Protein AF-B1FXR0-F1 (afdb_monomer_lite)

Organism: Paraburkholderia graminis (strain ATCC 700544 / DSM 17151 / LMG 18924 / NCIMB 13744 / C4D1M) (NCBI:txid396598)

pLDDT: mean 83.54, std 17.0, range [34.94, 96.44]

Foldseek 3Di:
DQPPDDQDPPPPDVVVLLVLLVVLLVLLVCLLVVVDFLQRSLVSNQVSCVNRVVCPPPLNVLSVVLNVVCVPACPDPNVVVDDPVVNVVSVVVSVVSSVVCSVVNNVSSVVSNSNSVVSDDPDPPPPPPPPDPVNVVVVVVPPPDDD

Radius of gyration: 23.16 Å; chains: 1; bounding box: 59×50×71 Å

Secondary structure (DSSP, 8-state):
----PPPPTT---HHHHHHHHHHHHHHHHHHHTTSS-HHHHHHHHHHHHHHHT-TTSHHHHHHHHHHHHTTTS--GGGGGGS-HHHHHHHHHHHHHHHHHHHHHHHHHHHHHHHHTGGGSPPPTT-------HHHHHHHHTTS----

Sequence (147 aa):
MHKKMKIPPGVTNEELWRKHCRKIRARALDLLEGRLGVIEAARAMLQLAYWTKVEGEPEFLLFRAIASATDDLPVGSVRAYWAADALEREDVRIDAAEKLWNEKAVAAAEKLVERYQWTVPPQPGSQRPKLTCDMQAMLESSHEDDV

Structure (mmCIF, N/CA/C/O backbone):
data_AF-B1FXR0-F1
#
_entry.id   AF-B1FXR0-F1
#
loop_
_atom_site.group_PDB
_atom_site.id
_atom_site.type_symbol
_atom_site.label_atom_id
_atom_site.label_alt_id
_atom_site.label_comp_id
_atom_site.label_asym_id
_atom_site.label_entity_id
_atom_site.label_seq_id
_atom_site.pdbx_PDB_ins_code
_atom_site.Cartn_x
_atom_site.Cartn_y
_atom_site.Cartn_z
_atom_site.occupancy
_atom_site.B_iso_or_equiv
_atom_site.auth_seq_id
_atom_site.auth_comp_id
_atom_site.auth_asym_id
_atom_site.auth_atom_id
_atom_site.pdbx_PDB_model_num
ATOM 1 N N . MET A 1 1 ? -10.841 -2.642 21.990 1.00 34.94 1 MET A N 1
ATOM 2 C CA . MET A 1 1 ? -11.612 -1.375 22.041 1.00 34.94 1 MET A CA 1
ATOM 3 C C . MET A 1 1 ? -11.758 -0.838 20.622 1.00 34.94 1 MET A C 1
ATOM 5 O O . MET A 1 1 ? -10.761 -0.457 20.027 1.00 34.94 1 MET A O 1
ATOM 9 N N . HIS A 1 2 ? -12.961 -0.839 20.044 1.00 44.19 2 HIS A N 1
ATOM 10 C CA . HIS A 1 2 ? -13.174 -0.346 18.679 1.00 44.19 2 HIS A CA 1
ATOM 11 C C . HIS A 1 2 ? -13.118 1.188 18.671 1.00 44.19 2 HIS A C 1
ATOM 13 O O . HIS A 1 2 ? -14.075 1.848 19.079 1.00 44.19 2 HIS A O 1
ATOM 19 N N . LYS A 1 3 ? -11.992 1.770 18.242 1.00 49.66 3 LYS A N 1
ATOM 20 C CA . LYS A 1 3 ? -11.870 3.219 18.033 1.00 49.66 3 LYS A CA 1
ATOM 21 C C . LYS A 1 3 ? -12.854 3.598 16.921 1.00 49.66 3 LYS A C 1
ATOM 23 O O . LYS A 1 3 ? -12.581 3.357 15.749 1.00 49.66 3 LYS A O 1
ATOM 28 N N . LYS A 1 4 ? -14.027 4.138 17.278 1.00 54.12 4 LYS A N 1
ATOM 29 C CA . LYS A 1 4 ? -14.959 4.720 16.301 1.00 54.12 4 LYS A CA 1
ATOM 30 C C . LYS A 1 4 ? -14.198 5.819 15.559 1.00 54.12 4 LYS A C 1
ATOM 32 O O . LYS A 1 4 ? -13.898 6.858 16.145 1.00 54.12 4 LYS A O 1
ATOM 37 N N . MET A 1 5 ? -13.831 5.560 14.306 1.00 66.25 5 MET A N 1
ATOM 38 C CA . MET A 1 5 ? -13.168 6.549 13.464 1.00 66.25 5 MET A CA 1
ATOM 39 C C . MET A 1 5 ? -14.121 7.724 13.270 1.00 66.25 5 MET A C 1
ATOM 41 O O . MET A 1 5 ? -15.227 7.559 12.755 1.00 66.25 5 MET A O 1
ATOM 45 N N . LYS A 1 6 ? -13.706 8.901 13.739 1.00 76.69 6 LYS A N 1
ATOM 46 C CA . LYS A 1 6 ? -14.409 10.153 13.472 1.00 76.69 6 LYS A CA 1
ATOM 47 C C . LYS A 1 6 ? -14.069 10.586 12.052 1.00 76.69 6 LYS A C 1
ATOM 49 O O . LYS A 1 6 ? -12.923 10.445 11.630 1.00 76.69 6 LYS A O 1
ATOM 54 N N . ILE A 1 7 ? -15.060 11.104 11.335 1.00 81.62 7 ILE A N 1
ATOM 55 C CA . ILE A 1 7 ? -14.851 11.650 9.995 1.00 81.62 7 ILE A CA 1
ATOM 56 C C . ILE A 1 7 ? -13.914 12.861 10.132 1.00 81.62 7 ILE A C 1
ATOM 58 O O . ILE A 1 7 ? -14.203 13.751 10.938 1.00 81.62 7 ILE A O 1
ATOM 62 N N . PRO A 1 8 ? -12.775 12.889 9.419 1.00 81.81 8 PRO A N 1
ATOM 63 C CA . PRO A 1 8 ? -11.834 13.997 9.506 1.00 81.81 8 PRO A CA 1
ATOM 64 C C . PRO A 1 8 ? -12.474 15.326 9.078 1.00 81.81 8 PRO A C 1
ATOM 66 O O . PRO A 1 8 ? -13.301 15.341 8.160 1.00 81.81 8 PRO A O 1
ATOM 69 N N . PRO A 1 9 ? -12.068 16.462 9.674 1.00 80.31 9 PRO A N 1
ATOM 70 C CA . PRO A 1 9 ? -12.577 17.768 9.274 1.00 80.31 9 PRO A CA 1
ATOM 71 C C . PRO A 1 9 ? -12.282 18.046 7.792 1.00 80.31 9 PRO A C 1
ATOM 73 O O . PRO A 1 9 ? -11.207 17.731 7.268 1.00 80.31 9 PRO A O 1
ATOM 76 N N . GLY A 1 10 ? -13.252 18.638 7.094 1.00 79.50 10 GLY A N 1
ATOM 77 C CA . GLY A 1 10 ? -13.156 18.959 5.667 1.00 79.50 10 GLY A CA 1
ATOM 78 C C . GLY A 1 10 ? -13.383 17.777 4.717 1.00 79.50 10 GLY A C 1
ATOM 79 O O . GLY A 1 10 ? -13.048 17.891 3.542 1.00 79.50 10 GLY A O 1
ATOM 80 N N . VAL A 1 11 ? -13.908 16.648 5.200 1.00 84.06 11 VAL A N 1
ATOM 81 C CA . VAL A 1 11 ? -14.526 15.623 4.346 1.00 84.06 11 VAL A CA 1
ATOM 82 C C . VAL A 1 11 ? -15.997 15.990 4.171 1.00 84.06 11 VAL A C 1
ATOM 84 O O . VAL A 1 11 ? -16.762 15.946 5.126 1.00 84.06 11 VAL A O 1
ATOM 87 N N . THR A 1 12 ? -16.387 16.369 2.957 1.00 81.88 12 THR A N 1
ATOM 88 C CA . THR A 1 12 ? -17.774 16.740 2.629 1.00 81.88 12 THR A CA 1
ATOM 89 C C . THR A 1 12 ? -18.600 15.550 2.147 1.00 81.88 12 THR A C 1
ATOM 91 O O . THR A 1 12 ? -19.802 15.501 2.379 1.00 81.88 12 THR A O 1
ATOM 94 N N . ASN A 1 13 ? -17.963 14.570 1.499 1.00 90.12 13 ASN A N 1
ATOM 95 C CA . ASN A 1 13 ? -18.618 13.360 1.008 1.00 90.12 13 ASN A CA 1
ATOM 96 C C . ASN A 1 13 ? -18.293 12.158 1.911 1.00 90.12 13 ASN A C 1
ATOM 98 O O . ASN A 1 13 ? -17.297 11.455 1.714 1.00 90.12 13 ASN A O 1
ATOM 102 N N . GLU A 1 14 ? -19.146 11.927 2.911 1.00 88.31 14 GLU A N 1
ATOM 103 C CA . GLU A 1 14 ? -18.962 10.853 3.892 1.00 88.31 14 GLU A CA 1
ATOM 104 C C . GLU A 1 14 ? -19.040 9.451 3.276 1.00 88.31 14 GLU A C 1
ATOM 106 O O . GLU A 1 14 ? -18.303 8.549 3.679 1.00 88.31 14 GLU A O 1
ATOM 111 N N . GLU A 1 15 ? -19.916 9.242 2.292 1.00 88.25 15 GLU A N 1
ATOM 112 C CA . GLU A 1 15 ? -20.081 7.941 1.638 1.00 88.25 15 GLU A CA 1
ATOM 113 C C . GLU A 1 15 ? -18.837 7.552 0.842 1.00 88.25 15 GLU A C 1
ATOM 115 O O . GLU A 1 15 ? -18.357 6.414 0.927 1.00 88.25 15 GLU A O 1
ATOM 120 N N . LEU A 1 16 ? -18.280 8.514 0.101 1.00 89.56 16 LEU A N 1
ATOM 121 C CA . LEU A 1 16 ? -17.037 8.338 -0.635 1.00 89.56 16 LEU A CA 1
ATOM 122 C C . LEU A 1 16 ? -15.873 8.072 0.324 1.00 89.56 16 LEU A C 1
ATOM 124 O O . LEU A 1 16 ? -15.097 7.142 0.099 1.00 89.56 16 LEU A O 1
ATOM 128 N N . TRP A 1 17 ? -15.802 8.797 1.442 1.00 91.12 17 TRP A N 1
ATOM 129 C CA . TRP A 1 17 ? -14.813 8.539 2.487 1.00 91.12 17 TRP A CA 1
ATOM 130 C C . TRP A 1 17 ? -14.937 7.119 3.060 1.00 91.12 17 TRP A C 1
ATOM 132 O O . TRP A 1 17 ? -13.954 6.376 3.074 1.00 91.12 17 TRP A O 1
ATOM 142 N N . ARG A 1 18 ? -16.150 6.661 3.407 1.00 90.25 18 ARG A N 1
ATOM 143 C CA . ARG A 1 18 ? -16.394 5.273 3.854 1.00 90.25 18 ARG A CA 1
ATOM 144 C C . ARG A 1 18 ? -16.000 4.247 2.789 1.00 90.25 18 ARG A C 1
ATOM 146 O O . ARG A 1 18 ? -15.514 3.164 3.122 1.00 90.25 18 ARG A O 1
ATOM 153 N N . LYS A 1 19 ? -16.208 4.552 1.504 1.00 92.19 19 LYS A N 1
ATOM 154 C CA . LYS A 1 19 ? -15.767 3.704 0.385 1.00 92.19 19 LYS A CA 1
ATOM 155 C C . LYS A 1 19 ? -14.241 3.623 0.319 1.00 92.19 19 LYS A C 1
ATOM 157 O O . LYS A 1 19 ? -13.714 2.533 0.110 1.00 92.19 19 LYS A O 1
ATOM 162 N N . HIS A 1 20 ? -13.528 4.725 0.539 1.00 93.69 20 HIS A N 1
ATOM 163 C CA . HIS A 1 20 ? -12.067 4.713 0.617 1.00 93.69 20 HIS A CA 1
ATOM 164 C C . HIS A 1 20 ? -11.558 3.938 1.838 1.00 93.69 20 HIS A C 1
ATOM 166 O O . HIS A 1 20 ? -10.660 3.116 1.682 1.00 93.69 20 HIS A O 1
ATOM 172 N N . CYS A 1 21 ? -12.189 4.073 3.008 1.00 92.44 21 CYS A N 1
ATOM 173 C CA . CYS A 1 21 ? -11.865 3.254 4.182 1.00 92.44 21 CYS A CA 1
ATOM 174 C C . CYS A 1 21 ? -12.050 1.749 3.920 1.00 92.44 21 CYS A C 1
ATOM 176 O O . CYS A 1 21 ? -11.198 0.946 4.296 1.00 92.44 21 CYS A O 1
ATOM 178 N N . ARG A 1 22 ? -13.118 1.354 3.210 1.00 92.88 22 ARG A N 1
ATOM 179 C CA . ARG A 1 22 ? -13.303 -0.038 2.753 1.00 92.88 22 ARG A CA 1
ATOM 180 C C . ARG A 1 22 ? -12.177 -0.494 1.826 1.00 92.88 22 ARG A C 1
ATOM 182 O O . ARG A 1 22 ? -11.690 -1.612 1.967 1.00 92.88 22 ARG A O 1
ATOM 189 N N . LYS A 1 23 ? -11.747 0.367 0.897 1.00 95.06 23 LYS A N 1
ATOM 190 C CA . LYS A 1 23 ? -10.632 0.072 -0.015 1.00 95.06 23 LYS A CA 1
ATOM 191 C C . LYS A 1 23 ? -9.304 -0.102 0.723 1.00 95.06 23 LYS A C 1
ATOM 193 O O . LYS A 1 23 ? -8.552 -0.987 0.344 1.00 95.06 23 LYS A O 1
ATOM 198 N N . ILE A 1 24 ? -9.038 0.676 1.776 1.00 95.00 24 ILE A N 1
ATOM 199 C CA . ILE A 1 24 ? -7.836 0.509 2.613 1.00 95.00 24 ILE A CA 1
ATOM 200 C C . ILE A 1 24 ? -7.801 -0.903 3.192 1.00 95.00 24 ILE A C 1
ATOM 202 O O . ILE A 1 24 ? -6.826 -1.622 3.003 1.00 95.00 24 ILE A O 1
ATOM 206 N N . ARG A 1 25 ? -8.895 -1.339 3.829 1.00 94.31 25 ARG A N 1
ATOM 207 C CA . ARG A 1 25 ? -8.986 -2.702 4.364 1.00 94.31 25 ARG A CA 1
ATOM 208 C C . ARG A 1 25 ? -8.812 -3.757 3.273 1.00 94.31 25 ARG A C 1
ATOM 210 O O . ARG A 1 25 ? -8.100 -4.726 3.491 1.00 94.31 25 ARG A O 1
ATOM 217 N N . ALA A 1 26 ? -9.453 -3.572 2.118 1.00 94.62 26 ALA A N 1
ATOM 218 C CA . ALA A 1 26 ? -9.329 -4.506 1.003 1.00 94.62 26 ALA A CA 1
ATOM 219 C C . ALA A 1 26 ? -7.872 -4.638 0.533 1.00 94.62 26 ALA A C 1
ATOM 221 O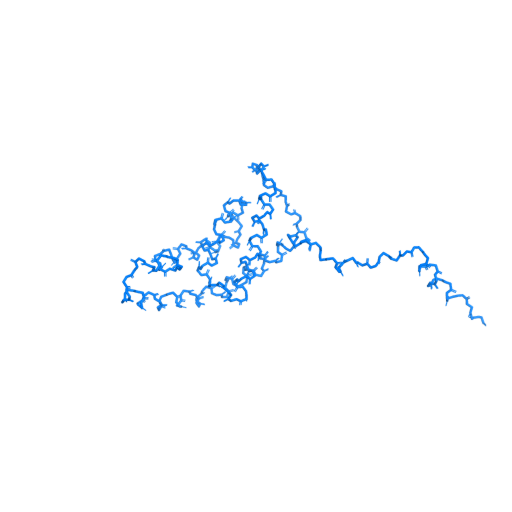 O . ALA A 1 26 ? -7.389 -5.750 0.409 1.00 94.62 26 ALA A O 1
ATOM 222 N N . ARG A 1 27 ? -7.138 -3.528 0.373 1.00 95.12 27 ARG A N 1
ATOM 223 C CA . ARG A 1 27 ? -5.719 -3.562 -0.018 1.00 95.12 27 ARG A CA 1
ATOM 224 C C . ARG A 1 27 ? -4.814 -4.178 1.040 1.00 95.12 27 ARG A C 1
ATOM 226 O O . ARG A 1 27 ? -3.861 -4.856 0.685 1.00 95.12 27 ARG A O 1
ATOM 233 N N . ALA A 1 28 ? -5.122 -3.973 2.319 1.00 95.12 28 ALA A N 1
ATOM 234 C CA . ALA A 1 28 ? -4.396 -4.633 3.396 1.00 95.12 28 ALA A CA 1
ATOM 235 C C . ALA A 1 28 ? -4.611 -6.155 3.349 1.00 95.12 28 ALA A C 1
ATOM 237 O O . ALA A 1 28 ? -3.648 -6.900 3.447 1.00 95.12 28 ALA A O 1
ATOM 238 N N . LEU A 1 29 ? -5.845 -6.616 3.117 1.00 94.69 29 LEU A N 1
ATOM 239 C CA . LEU A 1 29 ? -6.136 -8.042 2.927 1.00 94.69 29 LEU A CA 1
ATOM 240 C C . LEU A 1 29 ? -5.476 -8.611 1.670 1.00 94.69 29 LEU A C 1
ATOM 242 O O . LEU A 1 29 ? -4.898 -9.686 1.735 1.00 94.69 29 LEU A O 1
ATOM 246 N N . ASP A 1 30 ? -5.519 -7.885 0.551 1.00 95.00 30 ASP A N 1
ATOM 247 C CA . ASP A 1 30 ? -4.859 -8.301 -0.688 1.00 95.00 30 ASP A CA 1
ATOM 248 C C . ASP A 1 30 ? -3.351 -8.530 -0.464 1.00 95.00 30 ASP A C 1
ATOM 250 O O . ASP A 1 30 ? -2.798 -9.482 -1.006 1.00 95.00 30 ASP A O 1
ATOM 254 N N . LEU A 1 31 ? -2.698 -7.691 0.352 1.00 94.88 31 LEU A N 1
ATOM 255 C CA . LEU A 1 31 ? -1.294 -7.862 0.734 1.00 94.88 31 LEU A CA 1
ATOM 256 C C . LEU A 1 31 ? -1.084 -9.090 1.639 1.00 94.88 31 LEU A C 1
ATOM 258 O O . LEU A 1 31 ? -0.161 -9.863 1.407 1.00 94.88 31 LEU A O 1
ATOM 262 N N . LEU A 1 32 ? -1.943 -9.299 2.643 1.00 94.44 32 LEU A N 1
ATOM 263 C CA . LEU A 1 32 ? -1.850 -10.452 3.554 1.00 94.44 32 LEU A CA 1
ATOM 264 C C . LEU A 1 32 ? -2.091 -11.792 2.848 1.00 94.44 32 LEU A C 1
ATOM 266 O O . LEU A 1 32 ? -1.471 -12.795 3.183 1.00 94.44 32 LEU A O 1
ATOM 270 N N . GLU A 1 33 ? -2.983 -11.808 1.862 1.00 94.00 33 GLU A N 1
ATOM 271 C CA . GLU A 1 33 ? -3.292 -12.985 1.046 1.00 94.00 33 GLU A CA 1
ATOM 272 C C . GLU A 1 33 ? -2.281 -13.194 -0.096 1.00 94.00 33 GLU A C 1
ATOM 274 O O . GLU A 1 33 ? -2.420 -14.140 -0.869 1.00 94.00 33 GLU A O 1
ATOM 279 N N . GLY A 1 34 ? -1.286 -12.309 -0.241 1.00 91.38 34 GLY A N 1
ATOM 280 C CA . GLY A 1 34 ? -0.281 -12.377 -1.305 1.00 91.38 34 GLY A CA 1
ATOM 281 C C . GLY A 1 34 ? -0.822 -12.072 -2.707 1.00 91.38 34 GLY A C 1
ATOM 282 O O . GLY A 1 34 ? -0.162 -12.367 -3.699 1.00 91.38 34 GLY A O 1
ATOM 283 N N . ARG A 1 35 ? -2.020 -11.481 -2.814 1.00 92.94 35 ARG A N 1
ATOM 284 C CA . ARG A 1 35 ? -2.615 -11.038 -4.088 1.00 92.94 35 ARG A CA 1
ATOM 285 C C . ARG A 1 35 ? -1.986 -9.747 -4.614 1.00 92.94 35 ARG A C 1
ATOM 287 O O . ARG A 1 35 ? -2.091 -9.475 -5.806 1.00 92.94 35 ARG A O 1
ATOM 294 N N . LEU A 1 36 ? -1.377 -8.949 -3.737 1.00 92.19 36 LEU A N 1
ATOM 295 C CA . LEU A 1 36 ? -0.573 -7.776 -4.083 1.00 92.19 36 LEU A CA 1
ATOM 296 C C . LEU A 1 36 ? 0.810 -7.884 -3.444 1.00 92.19 36 LEU A C 1
ATOM 298 O O . LEU A 1 36 ? 0.917 -8.252 -2.275 1.00 92.19 36 LEU A O 1
ATOM 302 N N . GLY A 1 37 ? 1.844 -7.493 -4.192 1.00 93.31 37 GLY A N 1
ATOM 303 C CA . GLY A 1 37 ? 3.184 -7.285 -3.640 1.00 93.31 37 GLY A CA 1
ATOM 304 C C . GLY A 1 37 ? 3.224 -6.101 -2.670 1.00 93.31 37 GLY A C 1
ATOM 305 O O . GLY A 1 37 ? 2.353 -5.223 -2.686 1.00 93.31 37 GLY A O 1
ATOM 306 N N . VAL A 1 38 ? 4.253 -6.049 -1.830 1.00 94.94 38 VAL A N 1
ATOM 307 C CA . VAL A 1 38 ? 4.497 -4.988 -0.848 1.00 94.94 38 VAL A CA 1
ATOM 308 C C . VAL A 1 38 ? 4.601 -3.625 -1.529 1.00 94.94 38 VAL A C 1
ATOM 310 O O . VAL A 1 38 ? 4.002 -2.658 -1.051 1.00 94.94 38 VAL A O 1
ATOM 313 N N . ILE A 1 39 ? 5.309 -3.535 -2.657 1.00 94.31 39 ILE A N 1
ATOM 314 C CA . ILE A 1 39 ? 5.514 -2.271 -3.377 1.00 94.31 39 ILE A CA 1
ATOM 315 C C . ILE A 1 39 ? 4.202 -1.792 -4.009 1.00 94.31 39 ILE A C 1
ATOM 317 O O . ILE A 1 39 ? 3.837 -0.617 -3.890 1.00 94.31 39 ILE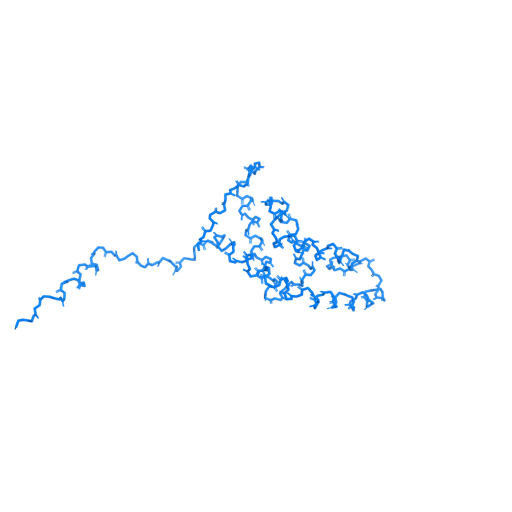 A O 1
ATOM 321 N N . GLU A 1 40 ? 3.449 -2.696 -4.640 1.00 94.25 40 GLU A N 1
ATOM 322 C CA . GLU A 1 40 ? 2.141 -2.371 -5.223 1.00 94.25 40 GLU A CA 1
ATOM 323 C C . GLU A 1 40 ? 1.136 -1.940 -4.156 1.00 94.25 40 GLU A C 1
ATOM 325 O O . GLU A 1 40 ? 0.443 -0.928 -4.316 1.00 94.25 40 GLU A O 1
ATOM 330 N N . ALA A 1 41 ? 1.088 -2.666 -3.038 1.00 95.00 41 ALA A N 1
ATOM 331 C CA . ALA A 1 41 ? 0.244 -2.324 -1.906 1.00 95.00 41 ALA A CA 1
ATOM 332 C C . ALA A 1 41 ? 0.620 -0.950 -1.334 1.00 95.00 41 ALA A C 1
ATOM 334 O O . ALA A 1 41 ? -0.267 -0.123 -1.124 1.00 95.00 41 ALA A O 1
ATOM 335 N N . ALA A 1 42 ? 1.911 -0.657 -1.155 1.00 95.25 42 ALA A N 1
ATOM 336 C CA . ALA A 1 42 ? 2.384 0.634 -0.659 1.00 95.25 42 ALA A CA 1
ATOM 337 C C . ALA A 1 42 ? 1.930 1.802 -1.549 1.00 95.25 42 ALA A C 1
ATOM 339 O O . ALA A 1 42 ? 1.347 2.774 -1.057 1.00 95.25 42 ALA A O 1
ATOM 340 N N . ARG A 1 43 ? 2.112 1.679 -2.870 1.00 93.94 43 ARG A N 1
ATOM 341 C CA . ARG A 1 43 ? 1.679 2.691 -3.849 1.00 9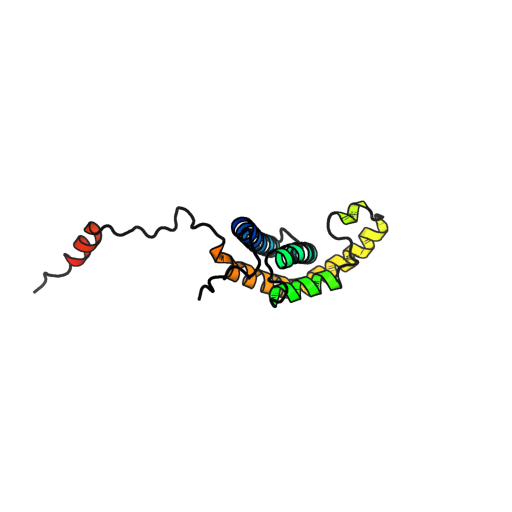3.94 43 ARG A CA 1
ATOM 342 C C . ARG A 1 43 ? 0.158 2.882 -3.837 1.00 93.94 43 ARG A C 1
ATOM 344 O O . ARG A 1 43 ? -0.321 4.016 -3.837 1.00 93.94 43 ARG A O 1
ATOM 351 N N . ALA A 1 44 ? -0.612 1.796 -3.755 1.00 93.81 44 ALA A N 1
ATOM 352 C CA . ALA A 1 44 ? -2.072 1.865 -3.661 1.00 93.81 44 ALA A CA 1
ATOM 353 C C . ALA A 1 44 ? -2.556 2.503 -2.343 1.00 93.81 44 ALA A C 1
ATOM 355 O O . ALA A 1 44 ? -3.540 3.250 -2.336 1.00 93.81 44 ALA A O 1
ATOM 356 N N . MET A 1 45 ? -1.870 2.232 -1.228 1.00 94.50 45 MET A N 1
ATOM 357 C CA . MET A 1 45 ? -2.200 2.783 0.088 1.00 94.50 45 MET A CA 1
ATOM 358 C C . MET A 1 45 ? -1.985 4.294 0.159 1.00 94.50 45 MET A C 1
ATOM 360 O O . MET A 1 45 ? -2.793 4.972 0.789 1.00 94.50 45 MET A O 1
ATOM 364 N N . LEU A 1 46 ? -0.965 4.842 -0.510 1.00 9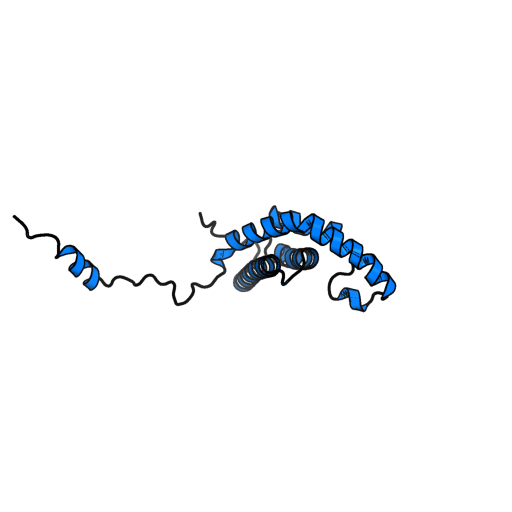4.12 46 LEU A N 1
ATOM 365 C CA . LEU A 1 46 ? -0.679 6.283 -0.504 1.00 94.12 46 LEU A CA 1
ATOM 366 C C . LEU A 1 46 ? -1.850 7.132 -1.002 1.00 94.12 46 LEU A C 1
ATOM 368 O O . LEU A 1 46 ? -2.254 8.093 -0.345 1.00 94.12 46 LEU A O 1
ATOM 372 N N . GLN A 1 47 ? -2.432 6.751 -2.139 1.00 91.50 47 GLN A N 1
ATOM 373 C CA . GLN A 1 47 ? -3.566 7.477 -2.707 1.00 91.50 47 GLN A CA 1
ATOM 374 C C . GLN A 1 47 ? -4.780 7.441 -1.766 1.00 91.50 47 GLN A C 1
ATOM 376 O O . GLN A 1 47 ? -5.462 8.447 -1.565 1.00 91.50 47 GLN A O 1
ATOM 381 N N . LEU A 1 48 ? -5.034 6.285 -1.149 1.00 94.31 48 LEU A N 1
ATOM 382 C CA . LEU A 1 48 ? -6.120 6.127 -0.186 1.00 94.31 48 LEU A CA 1
ATOM 383 C C . LEU A 1 48 ? -5.862 6.912 1.106 1.00 94.31 48 LEU A C 1
ATOM 385 O O . LEU A 1 48 ? -6.807 7.474 1.664 1.00 94.31 48 LEU A O 1
ATOM 389 N N . ALA A 1 49 ? -4.610 6.981 1.559 1.00 93.50 49 ALA A N 1
ATOM 390 C CA . ALA A 1 49 ? -4.212 7.724 2.748 1.00 93.50 49 ALA A CA 1
ATOM 391 C C . ALA A 1 49 ? -4.511 9.218 2.595 1.00 93.50 49 ALA A C 1
ATOM 393 O O . ALA A 1 49 ? -5.112 9.819 3.488 1.00 93.50 49 ALA A O 1
ATOM 394 N N . TYR A 1 50 ? -4.169 9.780 1.432 1.00 92.44 50 TYR A N 1
ATOM 395 C CA . TYR A 1 50 ? -4.457 11.168 1.075 1.00 92.44 50 TYR A CA 1
ATOM 396 C C . TYR A 1 50 ? -5.966 11.453 1.090 1.00 92.44 50 TYR A C 1
ATOM 398 O O . TYR A 1 50 ? -6.437 12.338 1.805 1.00 92.44 50 TYR A O 1
ATOM 406 N N . TRP A 1 51 ? -6.768 10.640 0.391 1.00 91.19 51 TRP A N 1
ATOM 407 C CA . TRP A 1 51 ? -8.225 10.835 0.329 1.00 91.19 51 TRP A CA 1
ATOM 408 C C . TRP A 1 51 ? -8.946 10.637 1.664 1.00 91.19 51 TRP A C 1
ATOM 410 O O . TRP A 1 51 ? -10.022 11.196 1.876 1.00 91.19 51 TRP A O 1
ATOM 420 N N . THR A 1 52 ? -8.377 9.845 2.572 1.00 90.81 52 THR A N 1
ATOM 421 C CA . THR A 1 52 ? -8.958 9.605 3.901 1.00 90.81 52 THR A CA 1
ATOM 422 C C . THR A 1 52 ? -8.347 10.467 5.001 1.00 90.81 52 THR A C 1
ATOM 424 O O . THR A 1 52 ? -8.822 10.388 6.132 1.00 90.81 52 THR A O 1
ATOM 427 N N . LYS A 1 53 ? -7.372 11.329 4.672 1.00 91.00 53 LYS A N 1
ATOM 428 C CA . LYS A 1 53 ? -6.635 12.211 5.595 1.00 91.00 53 LYS A CA 1
ATOM 429 C C . LYS A 1 53 ? -5.953 11.471 6.753 1.00 91.00 53 LYS A C 1
ATOM 431 O O . LYS A 1 53 ? -5.916 11.964 7.876 1.00 91.00 53 LYS A O 1
ATOM 436 N N . VAL A 1 54 ? -5.411 10.287 6.476 1.00 91.94 54 VAL A N 1
ATOM 437 C CA . VAL A 1 54 ? -4.698 9.432 7.453 1.00 91.94 54 VAL A CA 1
ATOM 438 C C . VAL A 1 54 ? -3.204 9.321 7.150 1.00 91.94 54 VAL A C 1
ATOM 440 O O . VAL A 1 54 ? -2.519 8.438 7.647 1.00 91.94 54 VAL A O 1
ATOM 443 N N . GLU A 1 55 ? -2.677 10.224 6.328 1.00 90.94 55 GLU A N 1
ATOM 444 C CA . GLU A 1 55 ? -1.281 10.227 5.880 1.00 90.94 55 GLU A CA 1
ATOM 445 C C . GLU A 1 55 ? -0.245 10.263 7.009 1.00 90.94 55 GLU A C 1
ATOM 447 O O . GLU A 1 55 ? 0.854 9.745 6.831 1.00 90.94 55 GLU A O 1
ATOM 452 N N . GLY A 1 56 ? -0.587 10.882 8.143 1.00 90.69 56 GLY A N 1
ATOM 453 C CA . GLY A 1 56 ? 0.287 10.993 9.314 1.00 90.69 56 GLY A CA 1
ATOM 454 C C . GLY A 1 56 ? 0.234 9.794 10.263 1.00 90.69 56 GLY A C 1
ATOM 455 O O . GLY A 1 56 ? 0.936 9.785 11.269 1.00 90.69 56 GLY A O 1
ATOM 456 N N . GLU A 1 57 ? -0.603 8.796 9.985 1.00 92.06 57 GLU A N 1
ATOM 457 C CA . GLU A 1 57 ? -0.690 7.589 10.806 1.00 92.06 57 GLU A CA 1
ATOM 458 C C . GLU A 1 57 ? 0.534 6.683 10.567 1.00 92.06 57 GLU A C 1
ATOM 460 O O . GLU A 1 57 ? 1.006 6.567 9.431 1.00 92.06 57 GLU A O 1
ATOM 46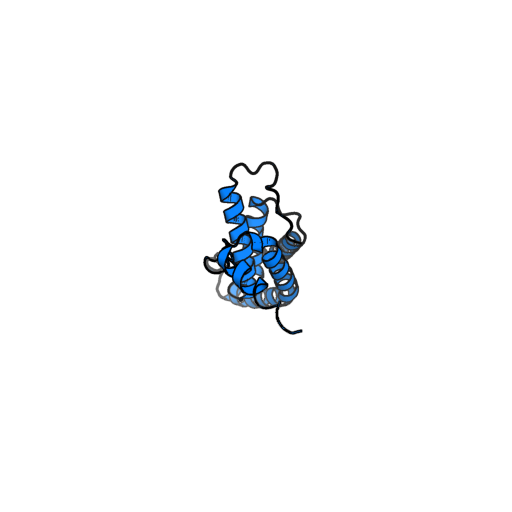5 N N . PRO A 1 58 ? 1.051 6.004 11.607 1.00 93.44 58 PRO A N 1
ATOM 466 C CA . PRO A 1 58 ? 2.342 5.317 11.545 1.00 93.44 58 PRO A CA 1
ATOM 467 C C . PRO A 1 58 ? 2.380 4.196 10.501 1.00 93.44 58 PRO A C 1
ATOM 469 O O . PRO A 1 58 ? 3.394 4.022 9.826 1.00 93.44 58 PRO A O 1
ATOM 472 N N . GLU A 1 59 ? 1.276 3.470 10.308 1.00 93.38 59 GLU A N 1
ATOM 473 C CA . GLU A 1 59 ? 1.180 2.442 9.270 1.00 93.38 59 GLU A CA 1
ATOM 474 C C . GLU A 1 59 ? 1.301 3.046 7.861 1.00 93.38 59 GLU A C 1
ATOM 476 O O . GLU A 1 59 ? 1.976 2.488 7.001 1.00 93.38 59 GLU A O 1
ATOM 481 N N . PHE A 1 60 ? 0.709 4.220 7.621 1.00 94.75 60 PHE A N 1
ATOM 482 C CA . PHE A 1 60 ? 0.767 4.892 6.319 1.00 94.75 60 PHE A CA 1
ATOM 483 C C . PHE A 1 60 ? 2.095 5.610 6.080 1.00 94.75 60 PHE A C 1
ATOM 485 O O . PHE A 1 60 ? 2.542 5.684 4.936 1.00 94.75 60 PHE A O 1
ATOM 492 N N . LEU A 1 61 ? 2.760 6.083 7.136 1.00 95.62 61 LEU A N 1
ATOM 493 C CA . LEU A 1 61 ? 4.137 6.572 7.054 1.00 95.62 61 LEU A CA 1
ATOM 494 C C . LEU A 1 61 ? 5.106 5.452 6.656 1.00 95.62 61 LEU A C 1
ATOM 496 O O . LEU A 1 61 ? 5.999 5.690 5.846 1.00 95.62 61 LEU A O 1
ATOM 500 N N . LEU A 1 62 ? 4.898 4.225 7.147 1.00 96.12 62 LEU A N 1
ATOM 501 C CA . LEU A 1 62 ? 5.667 3.064 6.695 1.00 96.12 62 LEU A CA 1
ATOM 502 C C . LEU A 1 62 ? 5.430 2.780 5.205 1.00 96.12 62 LEU A C 1
ATOM 504 O O . LEU A 1 62 ? 6.396 2.666 4.455 1.00 96.12 62 LEU A O 1
ATOM 508 N N . PHE A 1 63 ? 4.173 2.721 4.751 1.00 95.94 63 PHE A N 1
ATOM 509 C CA . PHE A 1 63 ? 3.880 2.531 3.322 1.00 95.94 63 PHE A CA 1
ATOM 510 C C . PHE A 1 63 ? 4.448 3.664 2.455 1.00 95.94 63 PHE A C 1
ATOM 512 O O . PHE A 1 63 ? 4.933 3.409 1.356 1.00 95.94 63 PHE A O 1
ATOM 519 N N . ARG A 1 64 ? 4.475 4.903 2.960 1.00 96.44 64 ARG A N 1
ATOM 520 C CA . ARG A 1 64 ? 5.155 6.026 2.300 1.00 96.44 64 ARG A CA 1
ATOM 521 C C . ARG A 1 64 ? 6.659 5.813 2.196 1.00 96.44 64 ARG A C 1
ATOM 523 O O . ARG A 1 64 ? 7.214 6.061 1.132 1.00 96.44 64 ARG A O 1
ATOM 530 N N . ALA A 1 65 ? 7.304 5.348 3.261 1.00 95.75 65 ALA A N 1
ATOM 531 C CA . ALA A 1 65 ? 8.733 5.052 3.247 1.00 95.75 65 ALA A CA 1
ATOM 532 C C . ALA A 1 65 ? 9.068 3.944 2.236 1.00 95.75 65 ALA A C 1
ATOM 534 O O . ALA A 1 65 ? 9.997 4.106 1.454 1.00 95.75 65 ALA A O 1
ATOM 535 N N . ILE A 1 66 ? 8.269 2.871 2.191 1.00 95.62 66 ILE A N 1
ATOM 536 C CA . ILE A 1 66 ? 8.416 1.786 1.206 1.00 95.62 66 ILE A CA 1
ATOM 537 C C . ILE A 1 66 ? 8.282 2.337 -0.215 1.00 95.62 66 ILE A C 1
ATOM 539 O O . ILE A 1 66 ? 9.162 2.123 -1.044 1.00 95.62 66 ILE A O 1
ATOM 543 N N . ALA A 1 67 ? 7.202 3.072 -0.493 1.00 94.62 67 ALA A N 1
ATOM 544 C CA . ALA A 1 67 ? 6.948 3.629 -1.816 1.00 94.62 67 ALA A CA 1
ATOM 545 C C . ALA A 1 67 ? 8.037 4.619 -2.252 1.00 94.62 67 ALA A C 1
ATOM 547 O O . ALA A 1 67 ? 8.404 4.621 -3.418 1.00 94.62 67 ALA A O 1
ATOM 548 N N . SER A 1 68 ? 8.579 5.417 -1.327 1.00 94.94 68 SER A N 1
ATOM 549 C CA . SER A 1 68 ? 9.685 6.338 -1.609 1.00 94.94 68 SER A CA 1
ATOM 550 C C . SER A 1 68 ? 11.018 5.622 -1.814 1.00 94.94 68 SER A C 1
ATOM 552 O O . SER A 1 68 ? 11.841 6.108 -2.572 1.00 94.94 68 SER A O 1
ATOM 554 N N . ALA A 1 69 ? 11.256 4.500 -1.134 1.00 94.44 69 ALA A N 1
ATOM 555 C CA . ALA A 1 69 ? 12.477 3.710 -1.296 1.00 94.44 69 ALA A CA 1
ATOM 556 C C . ALA A 1 69 ? 12.474 2.854 -2.574 1.00 94.44 69 ALA A C 1
ATOM 558 O O . ALA A 1 69 ? 13.483 2.232 -2.894 1.00 94.44 69 ALA A O 1
ATOM 559 N N . THR A 1 70 ? 11.326 2.762 -3.246 1.00 94.12 70 THR A N 1
ATOM 560 C CA . THR A 1 70 ? 11.088 1.901 -4.411 1.00 94.12 70 THR A CA 1
ATOM 561 C C . THR A 1 70 ? 10.438 2.681 -5.553 1.00 94.12 70 THR A C 1
ATOM 563 O O . THR A 1 70 ? 9.777 2.092 -6.410 1.00 94.12 70 THR A O 1
ATOM 566 N N . ASP A 1 71 ? 10.548 4.011 -5.553 1.00 91.00 71 ASP A N 1
ATOM 567 C CA . ASP A 1 71 ? 9.889 4.877 -6.534 1.00 91.00 71 ASP A CA 1
ATOM 568 C C . ASP A 1 71 ? 10.488 4.725 -7.940 1.00 91.00 71 ASP A C 1
ATOM 570 O O . ASP A 1 71 ? 9.756 4.785 -8.928 1.00 91.00 71 ASP A O 1
ATOM 574 N N . ASP A 1 72 ? 11.784 4.427 -8.009 1.00 91.19 72 ASP A N 1
ATOM 575 C CA . ASP A 1 72 ? 12.561 4.172 -9.216 1.00 91.19 72 ASP A CA 1
ATOM 576 C C . ASP A 1 72 ? 12.274 2.801 -9.846 1.00 91.19 72 ASP A C 1
ATOM 578 O O . ASP A 1 72 ? 12.577 2.585 -11.021 1.00 91.19 72 ASP A O 1
ATOM 582 N N . LEU A 1 73 ? 11.666 1.874 -9.096 1.00 91.88 73 LEU A N 1
ATOM 583 C CA . LEU A 1 73 ? 11.457 0.504 -9.555 1.00 91.88 73 LEU A CA 1
ATOM 584 C C . LEU A 1 73 ? 10.238 0.371 -10.493 1.00 91.88 73 LEU A C 1
ATOM 586 O O . LEU A 1 73 ? 9.138 0.866 -10.183 1.00 91.88 73 LEU A O 1
ATOM 590 N N . PRO A 1 74 ? 10.371 -0.365 -11.615 1.00 91.25 74 PRO A N 1
ATOM 591 C CA . PRO A 1 74 ? 9.288 -0.592 -12.561 1.00 91.25 74 PRO A CA 1
ATOM 592 C C . PRO A 1 74 ? 8.313 -1.658 -12.040 1.00 91.25 74 PRO A C 1
ATOM 594 O O . PRO A 1 74 ? 8.368 -2.833 -12.403 1.00 91.25 74 PRO A O 1
ATOM 597 N N . VAL A 1 75 ? 7.384 -1.229 -11.187 1.00 89.69 75 VAL A N 1
ATOM 598 C CA . VAL A 1 75 ? 6.335 -2.081 -10.605 1.00 89.69 75 VAL A CA 1
ATOM 599 C C . VAL A 1 75 ? 4.951 -1.676 -11.123 1.00 89.69 75 VAL A C 1
ATOM 601 O O . VAL A 1 75 ? 4.591 -0.493 -11.116 1.00 89.69 75 VAL A O 1
ATOM 604 N N . GLY A 1 76 ? 4.165 -2.660 -11.566 1.00 88.00 76 GLY A N 1
ATOM 605 C CA . GLY A 1 76 ? 2.825 -2.472 -12.123 1.00 88.00 76 GLY A CA 1
ATOM 606 C C . GLY A 1 76 ? 2.826 -2.045 -13.596 1.00 88.00 76 GLY A C 1
ATOM 607 O O . GLY A 1 76 ? 3.626 -2.515 -14.405 1.00 88.00 76 GLY A O 1
ATOM 608 N N . SER A 1 77 ? 1.922 -1.131 -13.965 1.00 86.69 77 SER A N 1
ATOM 609 C CA . SER A 1 77 ? 1.665 -0.755 -15.368 1.00 86.69 77 SER A CA 1
ATOM 610 C C . SER A 1 77 ? 2.834 -0.064 -16.075 1.00 86.69 77 SER A C 1
ATOM 612 O O . SER A 1 77 ? 2.872 -0.036 -17.301 1.00 86.69 77 SER A O 1
ATOM 614 N N . VAL A 1 78 ? 3.789 0.499 -15.328 1.00 89.38 78 VAL A N 1
ATOM 615 C CA . VAL A 1 78 ? 4.952 1.196 -15.905 1.00 89.38 78 VAL A CA 1
ATOM 616 C C . VAL A 1 78 ? 5.902 0.252 -16.643 1.00 89.38 78 VAL A C 1
ATOM 618 O O . VAL A 1 78 ? 6.615 0.698 -17.536 1.00 89.38 78 VAL A O 1
ATOM 621 N N . ARG A 1 79 ? 5.864 -1.053 -16.333 1.00 92.00 79 ARG A N 1
ATOM 622 C CA . ARG A 1 79 ? 6.686 -2.087 -16.984 1.00 92.00 79 ARG A CA 1
ATOM 623 C C . ARG A 1 79 ? 6.469 -2.159 -18.493 1.00 92.00 79 ARG A C 1
ATOM 625 O O . ARG A 1 79 ? 7.389 -2.512 -19.215 1.00 92.00 79 ARG A O 1
ATOM 632 N N . ALA A 1 80 ? 5.285 -1.769 -18.973 1.00 92.00 80 ALA A N 1
ATOM 633 C CA . ALA A 1 80 ? 4.964 -1.732 -20.399 1.00 92.00 80 ALA A CA 1
ATOM 634 C C . ALA A 1 80 ? 5.841 -0.755 -21.208 1.00 92.00 80 ALA A C 1
ATOM 636 O O . ALA A 1 80 ? 5.889 -0.854 -22.430 1.00 92.00 80 ALA A O 1
ATOM 637 N N . TYR A 1 81 ? 6.521 0.182 -20.541 1.00 92.94 81 TYR A N 1
ATOM 638 C CA . TYR A 1 81 ? 7.368 1.198 -21.173 1.00 92.94 81 TYR A CA 1
ATOM 639 C C . TYR A 1 81 ? 8.871 0.928 -21.018 1.00 92.94 81 TYR A C 1
ATOM 641 O O . TYR A 1 81 ? 9.680 1.751 -21.439 1.00 92.94 81 TYR A O 1
ATOM 649 N N . TRP A 1 82 ? 9.254 -0.186 -20.390 1.00 93.69 82 TRP A N 1
ATOM 650 C CA . TRP A 1 82 ? 10.649 -0.528 -20.116 1.00 93.69 82 TRP A CA 1
ATOM 651 C C . TRP A 1 82 ? 11.162 -1.589 -21.089 1.00 93.69 82 TRP A C 1
ATOM 653 O O . TRP A 1 82 ? 10.410 -2.449 -21.549 1.00 93.69 82 TRP A O 1
ATOM 663 N N . ALA A 1 83 ? 12.458 -1.530 -21.395 1.00 94.31 83 ALA A N 1
ATOM 664 C CA . ALA A 1 83 ? 13.130 -2.564 -22.174 1.00 94.31 83 ALA A CA 1
ATOM 665 C C . ALA A 1 83 ? 13.239 -3.870 -21.362 1.00 94.31 83 ALA A C 1
ATOM 667 O O . ALA A 1 83 ? 13.367 -3.834 -20.137 1.00 94.31 83 ALA A O 1
ATOM 668 N N . ALA A 1 84 ? 13.171 -5.020 -22.037 1.00 92.00 84 ALA A N 1
ATOM 669 C CA . ALA A 1 84 ? 13.119 -6.330 -21.380 1.00 92.00 84 ALA A CA 1
ATOM 670 C C . ALA A 1 84 ? 14.374 -6.636 -20.540 1.00 92.00 84 ALA A C 1
ATOM 672 O O . ALA A 1 84 ? 14.263 -7.130 -19.424 1.00 92.00 84 ALA A O 1
ATOM 673 N N . ASP A 1 85 ? 15.552 -6.261 -21.035 1.00 92.12 85 ASP A N 1
ATOM 674 C CA . ASP A 1 85 ? 16.835 -6.388 -20.335 1.00 92.12 85 ASP A CA 1
ATOM 675 C C . ASP A 1 85 ? 16.906 -5.513 -19.071 1.00 92.12 85 ASP A C 1
ATOM 677 O O . ASP A 1 85 ? 17.426 -5.927 -18.033 1.00 92.12 85 ASP A O 1
ATOM 681 N N . ALA A 1 86 ? 16.338 -4.306 -19.128 1.00 91.62 86 ALA A N 1
ATOM 682 C CA . ALA A 1 86 ? 16.210 -3.445 -17.960 1.00 91.62 86 ALA A CA 1
ATOM 683 C C . ALA A 1 86 ? 15.242 -4.043 -16.926 1.00 91.62 86 ALA A C 1
ATOM 685 O O . ALA A 1 86 ? 15.534 -3.988 -15.734 1.00 91.62 86 ALA A O 1
ATOM 686 N N . LEU A 1 87 ? 14.128 -4.644 -17.362 1.00 92.69 87 LEU A N 1
ATOM 687 C CA . LEU A 1 87 ? 13.181 -5.312 -16.463 1.00 92.69 87 LEU A CA 1
ATOM 688 C C . LEU A 1 87 ? 13.828 -6.482 -15.718 1.00 92.69 87 LEU A C 1
ATOM 690 O O . LEU A 1 87 ? 13.714 -6.534 -14.500 1.00 92.69 87 LEU A O 1
ATOM 694 N N . GLU A 1 88 ? 14.564 -7.357 -16.408 1.00 92.31 88 GLU A N 1
ATOM 695 C CA . GLU A 1 88 ? 15.256 -8.489 -15.771 1.00 92.31 88 GLU A CA 1
ATOM 696 C C . GLU A 1 88 ? 16.242 -8.029 -14.687 1.00 92.31 88 GLU A C 1
ATOM 698 O O . GLU A 1 88 ? 16.317 -8.619 -13.607 1.00 92.31 88 GLU A O 1
ATOM 703 N N . ARG A 1 89 ? 16.973 -6.935 -14.939 1.00 92.06 89 ARG A N 1
ATOM 704 C CA . ARG A 1 89 ? 17.892 -6.354 -13.952 1.00 92.06 89 ARG A CA 1
ATOM 705 C C . ARG A 1 89 ? 17.151 -5.784 -12.742 1.00 92.06 89 ARG A C 1
ATOM 707 O O . ARG A 1 89 ? 17.580 -5.996 -11.606 1.00 92.06 89 ARG A O 1
ATOM 714 N N . GLU A 1 90 ? 16.079 -5.027 -12.970 1.00 93.38 90 GLU A N 1
ATOM 715 C CA . GLU A 1 90 ? 15.327 -4.399 -11.881 1.00 93.38 90 GLU A CA 1
ATOM 716 C C . GLU A 1 90 ? 14.463 -5.403 -11.104 1.00 93.38 90 GLU A C 1
ATOM 718 O O . GLU A 1 90 ? 14.227 -5.187 -9.917 1.00 93.38 90 GLU A O 1
ATOM 723 N N . ASP A 1 91 ? 14.063 -6.529 -11.702 1.00 92.62 91 ASP A N 1
ATOM 724 C CA . ASP A 1 91 ? 13.302 -7.590 -11.025 1.00 92.62 91 ASP A CA 1
ATOM 725 C C . ASP A 1 91 ? 14.071 -8.168 -9.829 1.00 92.62 91 ASP A C 1
ATOM 727 O O . ASP A 1 91 ? 13.493 -8.396 -8.768 1.00 92.62 91 ASP A O 1
ATOM 731 N N . VAL A 1 92 ? 15.400 -8.275 -9.928 1.00 94.19 92 VAL A N 1
ATOM 732 C CA . VAL A 1 92 ? 16.257 -8.671 -8.795 1.00 94.19 92 VAL A CA 1
ATOM 733 C C . VAL A 1 92 ? 16.176 -7.657 -7.646 1.00 94.19 92 VAL A C 1
ATOM 735 O O . VAL A 1 92 ? 16.149 -8.034 -6.471 1.00 94.19 92 VAL A O 1
ATOM 738 N N . ARG A 1 93 ? 16.128 -6.357 -7.967 1.00 93.75 93 ARG A N 1
ATOM 739 C CA . ARG A 1 93 ? 15.995 -5.280 -6.970 1.00 93.75 93 ARG A CA 1
ATOM 740 C C . ARG A 1 93 ? 14.592 -5.245 -6.370 1.00 93.75 93 ARG A C 1
ATOM 742 O O . ARG A 1 93 ? 14.470 -5.022 -5.166 1.00 93.75 93 ARG A O 1
ATOM 749 N N . ILE A 1 94 ? 13.563 -5.502 -7.177 1.00 93.69 94 ILE A N 1
ATOM 750 C CA . ILE A 1 94 ? 12.172 -5.639 -6.734 1.00 93.69 94 ILE A CA 1
ATOM 751 C C . ILE A 1 94 ? 12.062 -6.791 -5.736 1.00 93.69 94 ILE A C 1
ATOM 753 O O . ILE A 1 94 ? 11.608 -6.566 -4.619 1.00 93.69 94 ILE A O 1
ATOM 757 N N . ASP A 1 95 ? 12.572 -7.977 -6.064 1.00 94.75 95 ASP A N 1
ATOM 758 C CA . ASP A 1 95 ? 12.543 -9.138 -5.169 1.00 94.75 95 ASP A CA 1
ATOM 759 C C . ASP A 1 95 ? 13.278 -8.883 -3.846 1.00 94.75 95 ASP A C 1
ATOM 761 O O . ASP A 1 95 ? 12.828 -9.302 -2.774 1.00 94.75 95 ASP A O 1
ATOM 765 N N . ALA A 1 96 ? 14.421 -8.193 -3.900 1.00 94.12 96 ALA A N 1
ATOM 766 C CA . ALA A 1 96 ? 15.170 -7.820 -2.706 1.00 94.12 96 ALA A CA 1
ATOM 767 C C . ALA A 1 96 ? 14.391 -6.822 -1.830 1.00 94.12 96 ALA A C 1
ATOM 769 O O . ALA A 1 96 ? 14.337 -6.989 -0.609 1.00 94.12 96 ALA A O 1
ATOM 770 N N . ALA A 1 97 ? 13.760 -5.814 -2.438 1.00 93.88 97 ALA A N 1
ATOM 771 C CA . ALA A 1 97 ? 12.924 -4.844 -1.739 1.00 93.88 97 ALA A CA 1
ATOM 772 C C . ALA A 1 97 ? 11.670 -5.496 -1.132 1.00 93.88 97 ALA A C 1
ATOM 774 O O . ALA A 1 97 ? 11.370 -5.265 0.039 1.00 93.88 97 ALA A O 1
ATOM 775 N N . GLU A 1 98 ? 10.975 -6.347 -1.886 1.00 94.38 98 GLU A N 1
ATOM 776 C CA . GLU A 1 98 ? 9.808 -7.103 -1.424 1.00 94.38 98 GLU A CA 1
ATOM 777 C C . GLU A 1 98 ? 10.152 -7.911 -0.166 1.00 94.38 98 GLU A C 1
ATOM 779 O O . GLU A 1 98 ? 9.485 -7.769 0.858 1.00 94.38 98 GLU A O 1
ATOM 784 N N . LYS A 1 99 ? 11.262 -8.665 -0.183 1.00 95.25 99 LYS A N 1
ATOM 785 C CA . LYS A 1 99 ? 11.741 -9.434 0.981 1.00 95.25 99 LYS A CA 1
ATOM 786 C C . LYS A 1 99 ? 12.125 -8.547 2.164 1.00 95.25 99 LYS A C 1
ATOM 788 O O . LYS A 1 99 ? 11.768 -8.863 3.296 1.00 95.25 99 LYS A O 1
ATOM 793 N N . LEU A 1 100 ? 12.832 -7.443 1.916 1.00 95.50 100 LEU A N 1
ATOM 794 C CA . LEU A 1 100 ? 13.288 -6.520 2.960 1.00 95.50 100 LEU A CA 1
ATOM 795 C C . LEU A 1 100 ? 12.121 -5.897 3.739 1.00 95.50 100 LEU A C 1
ATOM 797 O O . LEU A 1 100 ? 12.212 -5.695 4.951 1.00 95.50 100 LEU A O 1
ATOM 801 N N . TRP A 1 101 ? 11.039 -5.559 3.039 1.00 95.44 101 TRP A N 1
ATOM 802 C CA . TRP A 1 101 ? 9.905 -4.843 3.618 1.00 95.44 101 TRP A CA 1
ATOM 803 C C . TRP A 1 101 ? 8.745 -5.747 4.034 1.00 95.44 101 TRP A C 1
ATOM 805 O O . TRP A 1 101 ? 7.884 -5.278 4.780 1.00 95.44 101 TRP A O 1
ATOM 815 N N . ASN A 1 102 ? 8.731 -7.016 3.608 1.00 94.31 102 ASN A N 1
ATOM 816 C CA . ASN A 1 102 ? 7.618 -7.946 3.801 1.00 94.31 102 ASN A CA 1
ATOM 817 C C . ASN A 1 102 ? 7.119 -7.995 5.248 1.00 94.31 102 ASN A C 1
ATOM 819 O O . ASN A 1 102 ? 5.963 -7.667 5.500 1.00 94.31 102 ASN A O 1
ATOM 823 N N . GLU A 1 103 ? 7.996 -8.305 6.203 1.00 95.81 103 GLU A N 1
ATOM 824 C CA . GLU A 1 103 ? 7.620 -8.459 7.614 1.00 95.81 103 GLU A CA 1
ATOM 825 C C . GLU A 1 103 ? 6.962 -7.187 8.176 1.00 95.81 103 GLU A C 1
ATOM 827 O O . GLU A 1 103 ? 5.896 -7.229 8.794 1.00 95.81 103 GLU A O 1
ATOM 832 N N . LYS A 1 104 ? 7.558 -6.020 7.899 1.00 95.38 104 LYS A N 1
ATOM 833 C CA . LYS A 1 104 ? 7.036 -4.728 8.365 1.00 95.38 104 LYS A CA 1
ATOM 834 C C . LYS A 1 104 ? 5.707 -4.384 7.694 1.00 95.38 104 LYS A C 1
ATOM 836 O O . LYS A 1 104 ? 4.811 -3.857 8.353 1.00 95.38 104 LYS A O 1
ATOM 841 N N . ALA A 1 105 ? 5.581 -4.661 6.397 1.00 94.81 105 ALA A N 1
ATOM 842 C CA . ALA A 1 105 ? 4.380 -4.371 5.627 1.00 94.81 105 ALA A CA 1
ATOM 843 C C . ALA A 1 105 ? 3.208 -5.270 6.043 1.00 94.81 105 ALA A C 1
ATOM 845 O O . ALA A 1 105 ? 2.099 -4.767 6.212 1.00 94.81 105 ALA A O 1
ATOM 846 N N . VAL A 1 106 ? 3.463 -6.558 6.285 1.00 96.00 106 VAL A N 1
ATOM 847 C CA . VAL A 1 106 ? 2.485 -7.524 6.806 1.00 96.00 106 VAL A CA 1
ATOM 848 C C . VAL A 1 106 ? 2.002 -7.093 8.190 1.00 96.00 106 VAL A C 1
ATOM 850 O O . VAL A 1 106 ? 0.803 -6.897 8.377 1.00 96.00 106 VAL A O 1
ATOM 853 N N . ALA A 1 107 ? 2.913 -6.801 9.124 1.00 96.12 107 ALA A N 1
ATOM 854 C CA . ALA A 1 107 ? 2.542 -6.343 10.465 1.00 96.12 107 ALA A CA 1
ATOM 855 C C . ALA A 1 107 ? 1.729 -5.030 10.447 1.00 96.12 107 ALA A C 1
ATOM 857 O O . ALA A 1 107 ? 0.824 -4.823 11.261 1.00 96.12 107 ALA A O 1
ATOM 858 N N . ALA A 1 108 ? 2.028 -4.113 9.521 1.00 94.88 108 ALA A N 1
ATOM 859 C CA . ALA A 1 108 ? 1.232 -2.901 9.334 1.00 94.88 108 ALA A CA 1
ATOM 860 C C . ALA A 1 108 ? -0.138 -3.198 8.705 1.00 94.88 108 ALA A C 1
ATOM 862 O O . ALA A 1 108 ? -1.142 -2.613 9.117 1.00 94.88 108 ALA A O 1
ATOM 863 N N . ALA A 1 109 ? -0.205 -4.116 7.739 1.00 95.00 109 ALA A N 1
ATOM 864 C CA . ALA A 1 109 ? -1.448 -4.530 7.103 1.00 95.00 109 ALA A CA 1
ATOM 865 C C . ALA A 1 109 ? -2.406 -5.200 8.097 1.00 95.00 109 ALA A C 1
ATOM 867 O O . ALA A 1 109 ? -3.586 -4.855 8.106 1.00 95.00 109 ALA A O 1
ATOM 868 N N . GLU A 1 110 ? -1.917 -6.060 8.990 1.00 95.06 110 GLU A N 1
ATOM 869 C CA . GLU A 1 110 ? -2.719 -6.665 10.065 1.00 95.06 110 GLU A CA 1
ATOM 870 C C . GLU A 1 110 ? -3.369 -5.597 10.954 1.00 95.06 110 GLU A C 1
ATOM 872 O O . GLU A 1 110 ? -4.591 -5.588 11.144 1.00 95.06 110 GLU A O 1
ATOM 877 N N . LYS A 1 111 ? -2.575 -4.618 11.410 1.00 94.44 111 LYS A N 1
ATOM 878 C CA . LYS A 1 111 ? -3.069 -3.478 12.201 1.00 94.44 111 LYS A CA 1
ATOM 879 C C . LYS A 1 111 ? -4.117 -2.666 11.447 1.00 94.44 111 LYS A C 1
ATOM 881 O O . LYS A 1 111 ? -5.096 -2.212 12.043 1.00 94.44 111 LYS A O 1
ATOM 886 N N . LEU A 1 112 ? -3.940 -2.471 10.139 1.00 93.56 112 LEU A N 1
ATOM 887 C CA . LEU A 1 112 ? -4.932 -1.795 9.305 1.00 93.56 112 LEU A CA 1
ATOM 888 C C . LEU A 1 112 ? -6.219 -2.619 9.182 1.00 93.56 112 LEU A C 1
ATOM 890 O O . LEU A 1 112 ? -7.305 -2.061 9.335 1.00 93.56 112 LEU A O 1
ATOM 894 N N . VAL A 1 113 ? -6.140 -3.930 8.951 1.00 93.69 113 VAL A N 1
ATOM 895 C CA . VAL A 1 113 ? -7.329 -4.791 8.865 1.00 93.69 113 VAL A CA 1
ATOM 896 C C . VAL A 1 113 ? -8.137 -4.733 10.159 1.00 93.69 113 VAL A C 1
ATOM 898 O O . VAL A 1 113 ? -9.354 -4.528 10.103 1.00 93.69 113 VAL A O 1
ATOM 901 N N . GLU A 1 114 ? -7.472 -4.828 11.310 1.00 91.62 114 GLU A N 1
ATOM 902 C CA . GLU A 1 114 ? -8.118 -4.712 12.617 1.00 91.62 114 GLU A CA 1
ATOM 903 C C . GLU A 1 114 ? -8.737 -3.319 12.817 1.00 91.62 114 GLU A C 1
ATOM 905 O O . GLU A 1 114 ? -9.906 -3.188 13.201 1.00 91.62 114 GLU A O 1
ATOM 910 N N . ARG A 1 115 ? -7.993 -2.253 12.499 1.00 90.19 115 ARG A N 1
ATOM 911 C CA . ARG A 1 115 ? -8.453 -0.863 12.644 1.00 90.19 115 ARG A CA 1
ATOM 912 C C . ARG A 1 115 ? -9.676 -0.561 11.781 1.00 90.19 115 ARG A C 1
ATOM 914 O O . ARG A 1 115 ? -10.566 0.175 12.209 1.00 90.19 115 ARG A O 1
ATOM 921 N N . TYR A 1 116 ? -9.736 -1.119 10.575 1.00 90.62 116 TYR A N 1
ATOM 922 C CA . TYR A 1 116 ? -10.807 -0.888 9.607 1.00 90.62 116 TYR A CA 1
ATOM 923 C C . TYR A 1 116 ? -11.880 -1.987 9.604 1.00 90.62 116 TYR A C 1
ATOM 925 O O . TYR A 1 116 ? -12.733 -2.000 8.715 1.00 90.62 116 TYR A O 1
ATOM 933 N N . GLN A 1 117 ? -11.916 -2.874 10.602 1.00 89.19 117 GLN A N 1
ATOM 934 C CA . GLN A 1 117 ? -12.927 -3.939 10.703 1.00 89.19 117 GLN A CA 1
ATOM 935 C C . GLN A 1 117 ? -14.376 -3.417 10.676 1.00 89.19 117 GLN A C 1
ATOM 937 O O . GLN A 1 117 ? -15.258 -4.058 10.115 1.00 89.19 117 GLN A O 1
ATOM 942 N N . TRP A 1 118 ? -14.610 -2.203 11.190 1.00 86.06 118 TRP A N 1
ATOM 943 C CA . TRP A 1 118 ? -15.918 -1.532 11.196 1.00 86.06 118 TRP A CA 1
ATOM 944 C C . TRP A 1 118 ? -16.475 -1.247 9.794 1.00 86.06 118 TRP A C 1
ATOM 946 O O . TRP A 1 118 ? -17.653 -0.932 9.646 1.00 86.06 118 TRP A O 1
ATOM 956 N N . THR A 1 119 ? -15.628 -1.309 8.765 1.00 85.50 119 THR A N 1
ATOM 957 C CA . THR A 1 119 ? -16.024 -1.077 7.373 1.00 85.50 119 THR A CA 1
ATOM 958 C C . THR A 1 119 ? -16.738 -2.277 6.747 1.00 85.50 119 THR A C 1
ATOM 960 O O . THR A 1 119 ? -17.316 -2.147 5.665 1.00 85.50 119 THR A O 1
ATOM 963 N N . VAL A 1 120 ? -16.705 -3.434 7.416 1.00 78.62 120 VAL A N 1
ATOM 964 C CA . VAL A 1 120 ? -17.446 -4.630 7.022 1.00 78.62 120 VAL A CA 1
ATOM 965 C C . VAL A 1 120 ? -18.919 -4.402 7.365 1.00 78.62 120 VAL A C 1
ATOM 967 O O . VAL A 1 120 ? -19.231 -4.162 8.533 1.00 78.62 120 VAL A O 1
ATOM 970 N N . PRO A 1 121 ? -19.841 -4.447 6.386 1.00 63.91 121 PRO A N 1
ATOM 971 C CA . PRO A 1 121 ? -21.256 -4.486 6.716 1.00 63.91 121 PRO A CA 1
ATOM 972 C C . PRO A 1 121 ? -21.509 -5.731 7.579 1.00 63.91 121 PRO A C 1
ATOM 974 O O . PRO A 1 121 ? -20.912 -6.773 7.295 1.00 63.91 121 PRO A O 1
ATOM 977 N N . PRO A 1 122 ? -22.340 -5.649 8.634 1.00 53.16 122 PRO A N 1
ATOM 978 C CA . PRO A 1 122 ? -22.655 -6.819 9.441 1.00 53.16 122 PRO A CA 1
ATOM 979 C C . PRO A 1 122 ? -23.117 -7.938 8.508 1.00 53.16 122 PRO A C 1
ATOM 981 O O . PRO A 1 122 ? -24.046 -7.754 7.721 1.00 53.16 122 PRO A O 1
ATOM 984 N N . GLN A 1 123 ? -22.410 -9.068 8.546 1.00 47.94 123 GLN A N 1
ATOM 985 C CA . GLN A 1 123 ? -22.780 -10.238 7.761 1.00 47.94 123 GLN A CA 1
ATOM 986 C C . GLN A 1 123 ? -24.215 -10.624 8.151 1.00 47.94 123 GLN A C 1
ATOM 988 O O . GLN A 1 123 ? -24.494 -10.679 9.355 1.00 47.94 123 GLN A O 1
ATOM 993 N N . PRO A 1 124 ? -25.111 -10.933 7.196 1.00 43.66 124 PRO A N 1
ATOM 994 C CA . PRO A 1 124 ? -26.506 -11.277 7.491 1.00 43.66 124 PRO A CA 1
ATOM 995 C C . PRO A 1 124 ? -26.696 -12.556 8.340 1.00 43.66 124 PRO A C 1
ATOM 997 O O . PRO A 1 124 ? -27.826 -12.947 8.597 1.00 43.66 124 PRO A O 1
ATOM 1000 N N . GLY A 1 125 ? -25.618 -13.188 8.823 1.00 50.75 125 GLY A N 1
ATOM 1001 C CA . GLY A 1 125 ? -25.638 -14.316 9.764 1.00 50.75 125 GLY A CA 1
ATOM 1002 C C . GLY A 1 125 ? -25.048 -14.032 11.155 1.00 50.75 125 GLY A C 1
ATOM 1003 O O . GLY A 1 125 ? -24.881 -14.965 11.928 1.00 50.75 125 GLY A O 1
ATOM 1004 N N . SER A 1 126 ? -24.701 -12.780 11.489 1.00 46.31 126 SER A N 1
ATOM 1005 C CA . SER A 1 126 ? -24.140 -12.398 12.805 1.00 46.31 126 SER A CA 1
ATOM 1006 C C . SER A 1 126 ? -25.126 -11.589 13.667 1.00 46.31 126 SER A C 1
ATOM 1008 O O . SER A 1 126 ? -24.746 -10.897 14.614 1.00 46.31 126 SER A O 1
ATOM 1010 N N . GLN A 1 127 ? -26.430 -11.669 13.375 1.00 47.56 127 GLN A N 1
ATOM 1011 C CA . GLN A 1 127 ? -27.421 -11.403 14.413 1.00 47.56 127 GLN A CA 1
ATOM 1012 C C . GLN A 1 127 ? -27.322 -12.562 15.411 1.00 47.56 127 GLN A C 1
ATOM 1014 O O . GLN A 1 127 ? -27.663 -13.694 15.074 1.00 47.56 127 GLN A O 1
ATOM 1019 N N . ARG A 1 128 ? -26.899 -12.291 16.656 1.00 46.41 128 ARG A N 1
ATOM 1020 C CA . ARG A 1 128 ? -27.297 -13.177 17.761 1.00 46.41 128 ARG A CA 1
ATOM 1021 C C . ARG A 1 128 ? -28.815 -13.334 17.655 1.00 46.41 128 ARG A C 1
ATOM 1023 O O . ARG A 1 128 ? -29.473 -12.301 17.462 1.00 46.41 128 ARG A O 1
ATOM 1030 N N . PRO A 1 129 ? -29.375 -14.553 17.753 1.00 46.56 129 PRO A N 1
ATOM 1031 C CA . PRO A 1 129 ? -30.816 -14.681 17.847 1.00 46.56 129 PRO A CA 1
ATOM 1032 C C . PRO A 1 129 ? -31.252 -13.759 18.983 1.00 46.56 129 PRO A C 1
ATOM 1034 O O . PRO A 1 129 ? -30.728 -13.837 20.097 1.00 46.56 129 PRO A O 1
ATOM 1037 N N . LYS A 1 130 ? -32.130 -12.799 18.676 1.00 52.12 130 LYS A N 1
ATOM 1038 C CA . LYS A 1 130 ? -32.857 -12.109 19.731 1.00 52.12 130 LYS A CA 1
ATOM 1039 C C . LYS A 1 130 ? -33.635 -13.227 20.401 1.00 52.12 130 LYS A C 1
ATOM 1041 O O . LYS A 1 130 ? -34.548 -13.759 19.776 1.00 52.12 130 LYS A O 1
ATOM 1046 N N . LEU A 1 131 ? -33.215 -13.635 21.598 1.00 50.28 131 LEU A N 1
ATOM 1047 C CA . LEU A 1 131 ? -34.073 -14.416 22.472 1.00 50.28 131 LEU A CA 1
ATOM 1048 C C . LEU A 1 131 ? -35.357 -13.596 22.567 1.00 50.28 131 LEU A C 1
ATOM 1050 O O . LEU A 1 131 ? -35.358 -12.471 23.069 1.00 50.28 131 LEU A O 1
ATOM 1054 N N . THR A 1 132 ? -36.407 -14.087 21.920 1.00 59.78 132 THR A N 1
ATOM 1055 C CA . THR A 1 132 ? -37.741 -13.555 22.132 1.00 59.78 132 THR A CA 1
ATOM 1056 C C . THR A 1 132 ? -38.060 -13.787 23.604 1.00 59.78 132 THR A C 1
ATOM 1058 O O . THR A 1 132 ? -37.580 -14.756 24.196 1.00 59.78 132 THR A O 1
ATOM 1061 N N . CYS A 1 133 ? -38.823 -12.875 24.207 1.00 56.19 133 CYS A N 1
ATOM 1062 C CA . CYS A 1 133 ? -39.168 -12.916 25.633 1.00 56.19 133 CYS A CA 1
ATOM 1063 C C . CYS A 1 133 ? -39.666 -14.312 26.074 1.00 56.19 133 CYS A C 1
ATOM 1065 O O . CYS A 1 133 ? -39.366 -14.759 27.177 1.00 56.19 133 CYS A O 1
ATOM 1067 N N . ASP A 1 134 ? -40.322 -15.039 25.164 1.00 55.41 134 ASP A N 1
ATOM 1068 C CA . ASP A 1 134 ? -40.840 -16.393 25.383 1.00 55.41 134 ASP A CA 1
ATOM 1069 C C . ASP A 1 134 ? -39.766 -17.442 25.706 1.00 55.41 134 ASP A C 1
ATOM 1071 O O . ASP A 1 134 ? -40.021 -18.367 26.472 1.00 55.41 134 ASP A O 1
ATOM 1075 N N . MET A 1 135 ? -38.550 -17.315 25.164 1.00 54.19 135 MET A N 1
ATOM 1076 C CA . MET A 1 135 ? -37.494 -18.314 25.374 1.00 54.19 135 MET A CA 1
ATOM 1077 C C . MET A 1 135 ? -36.745 -18.114 26.701 1.00 54.19 135 MET A C 1
ATOM 1079 O O . MET A 1 135 ? -36.154 -19.059 27.218 1.00 54.19 135 MET A O 1
ATOM 1083 N N . GLN A 1 136 ? -36.788 -16.904 27.271 1.00 56.69 136 GLN A N 1
ATOM 1084 C CA . GLN A 1 136 ? -36.173 -16.607 28.567 1.00 56.69 136 GLN A CA 1
ATOM 1085 C C . GLN A 1 136 ? -37.056 -17.079 29.736 1.00 56.69 136 GLN A C 1
ATOM 1087 O O . GLN A 1 136 ? -36.532 -17.596 30.717 1.00 56.69 136 GLN A O 1
ATOM 1092 N N . ALA A 1 137 ? -38.385 -17.046 29.570 1.00 57.84 137 ALA A N 1
ATOM 1093 C CA . ALA A 1 137 ? -39.332 -17.589 30.548 1.00 57.84 137 ALA A CA 1
ATOM 1094 C C . ALA A 1 137 ? -39.252 -19.125 30.696 1.00 57.84 137 ALA A C 1
ATOM 1096 O O . ALA A 1 137 ? -39.492 -19.655 31.777 1.00 57.84 137 ALA A O 1
ATOM 1097 N N . MET A 1 138 ? -38.879 -19.856 29.637 1.00 56.75 138 MET A N 1
ATOM 1098 C CA . MET A 1 138 ? -38.756 -21.321 29.699 1.00 56.75 138 MET A CA 1
ATOM 1099 C C . MET A 1 138 ? -37.509 -21.799 30.455 1.00 56.75 138 MET A C 1
ATOM 1101 O O . MET A 1 138 ? -37.533 -22.875 31.049 1.00 56.75 138 MET A O 1
ATOM 1105 N N . LEU A 1 139 ? -36.426 -21.012 30.454 1.00 58.28 139 LEU A N 1
ATOM 1106 C CA . LEU A 1 139 ? -35.182 -21.394 31.128 1.00 58.28 139 LEU A CA 1
ATOM 1107 C C . LEU A 1 139 ? -35.218 -21.114 32.640 1.00 58.28 139 LEU A C 1
ATOM 1109 O O . LEU A 1 139 ? -34.592 -21.842 33.402 1.00 58.28 139 LEU A O 1
ATOM 1113 N N . GLU A 1 140 ? -35.969 -20.099 33.075 1.00 57.06 140 GLU A N 1
ATOM 1114 C CA . GLU A 1 140 ? -36.128 -19.752 34.498 1.00 57.06 140 GLU A CA 1
ATOM 1115 C C . GLU A 1 140 ? -37.171 -20.625 35.221 1.00 57.06 140 GLU A C 1
ATOM 1117 O O . GLU A 1 140 ? -37.136 -20.724 36.440 1.00 57.06 140 GLU A O 1
ATOM 1122 N N . SER A 1 141 ? -38.042 -21.338 34.495 1.00 57.72 141 SER A N 1
ATOM 1123 C CA . SER A 1 141 ? -39.051 -22.234 35.090 1.00 57.72 141 SER A CA 1
ATOM 1124 C C . SER A 1 141 ? -38.527 -23.631 35.463 1.00 57.72 141 SER A C 1
ATOM 1126 O O . SER A 1 141 ? -39.281 -24.426 36.014 1.00 57.72 141 SER A O 1
ATOM 1128 N N . SER A 1 142 ? -37.274 -23.972 35.143 1.00 58.09 142 SER A N 1
ATOM 1129 C CA . SER A 1 142 ? -36.741 -25.336 35.339 1.00 58.09 142 SER A CA 1
ATOM 1130 C C . SER A 1 142 ? -35.871 -25.495 36.598 1.00 58.09 142 SER A C 1
ATOM 1132 O O . SER A 1 142 ? -35.115 -26.460 36.681 1.00 58.09 142 SER A O 1
A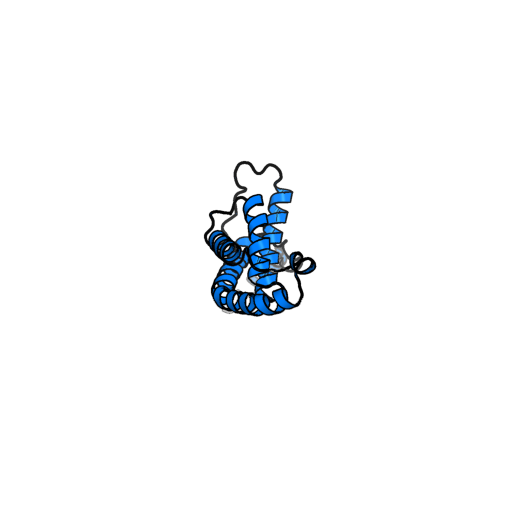TOM 1134 N N . HIS A 1 143 ? -35.910 -24.551 37.551 1.00 54.25 143 HIS A N 1
ATOM 1135 C CA . HIS A 1 143 ? -35.019 -24.574 38.726 1.00 54.25 143 HIS A CA 1
ATOM 1136 C C . HIS A 1 143 ? -35.697 -24.413 40.095 1.00 54.25 143 HIS A C 1
ATOM 1138 O O . HIS A 1 143 ? -35.013 -24.157 41.083 1.00 54.25 143 HIS A O 1
ATOM 1144 N N . GLU A 1 144 ? -37.008 -24.611 40.186 1.00 53.75 144 GLU A N 1
ATOM 1145 C CA . GLU A 1 144 ? -37.702 -24.726 41.471 1.00 53.75 144 GLU A CA 1
ATOM 1146 C C . GLU A 1 144 ? -38.535 -26.005 41.455 1.00 53.75 144 GLU A C 1
ATOM 1148 O O . GLU A 1 144 ? -39.658 -25.985 40.978 1.00 53.75 144 GLU A O 1
ATOM 1153 N N . ASP A 1 145 ? -37.930 -27.121 41.864 1.00 53.59 145 ASP A N 1
ATOM 1154 C CA . ASP A 1 145 ? -38.584 -28.240 42.558 1.00 53.59 145 ASP A CA 1
ATOM 1155 C C . ASP A 1 145 ? -37.544 -29.349 42.778 1.00 53.59 145 ASP A C 1
ATOM 1157 O O . ASP A 1 145 ? -37.305 -30.167 41.900 1.00 53.59 145 ASP A O 1
ATOM 1161 N N . ASP A 1 146 ? -36.897 -29.334 43.945 1.00 44.50 146 ASP A N 1
ATOM 1162 C CA . ASP A 1 146 ? -36.431 -30.540 44.644 1.00 44.50 146 ASP A CA 1
ATOM 1163 C C . ASP A 1 146 ? -36.110 -30.145 46.101 1.00 44.50 146 ASP A C 1
ATOM 1165 O O . ASP A 1 146 ? -35.029 -29.643 46.426 1.00 44.50 146 ASP A O 1
ATOM 1169 N N . VAL A 1 147 ? -37.126 -30.311 46.958 1.00 48.03 147 VAL A N 1
ATOM 1170 C CA . VAL A 1 147 ? -37.038 -30.416 48.427 1.00 48.03 147 VAL A CA 1
ATOM 1171 C C . VAL A 1 147 ? -36.867 -31.883 48.794 1.00 48.03 147 VAL A C 1
ATOM 1173 O O . VAL A 1 147 ? -37.615 -32.707 48.223 1.00 48.03 147 VAL A O 1
#